Protein AF-A0A965PK70-F1 (afdb_monomer_lite)

Sequence (122 aa):
MPCVVAQDGDQWTIDTEHPAYPRHPKPGYEPQPPQPSSGPGTELSKLLKRFGIEPTPTCQCRAKAAEMDAWGPDECEKPERIDEVVAVMRQEAEARGLPFLDIAGRLLVRRAIRNARRAAAN

Radius of gyration: 19.13 Å; chains: 1; bounding box: 48×46×43 Å

Structure (mmCIF, N/CA/C/O backbone):
data_AF-A0A965PK70-F1
#
_entry.id   AF-A0A965PK70-F1
#
loop_
_atom_site.group_PDB
_atom_site.id
_atom_site.type_symbol
_atom_site.label_atom_id
_atom_site.label_alt_id
_atom_site.label_comp_id
_atom_site.label_asym_id
_atom_site.label_entity_id
_atom_site.label_seq_id
_atom_site.pdbx_PDB_ins_code
_atom_site.Cartn_x
_atom_site.Cartn_y
_atom_site.Cartn_z
_atom_site.occupancy
_atom_site.B_iso_or_equiv
_atom_site.auth_seq_id
_atom_site.auth_comp_id
_atom_site.auth_asym_id
_atom_site.auth_atom_id
_atom_site.pdbx_PDB_model_num
ATOM 1 N N . MET A 1 1 ? -21.279 19.377 23.044 1.00 62.00 1 MET A N 1
ATOM 2 C CA . MET A 1 1 ? -20.307 19.635 21.959 1.00 62.00 1 MET A CA 1
ATOM 3 C C . MET A 1 1 ? -20.637 21.000 21.366 1.00 62.00 1 MET A C 1
ATOM 5 O O . MET A 1 1 ? -21.643 21.098 20.685 1.00 62.00 1 MET A O 1
ATOM 9 N N . PRO A 1 2 ? -19.884 22.060 21.701 1.00 74.56 2 PRO A N 1
ATOM 10 C CA . PRO A 1 2 ? -20.268 23.452 21.415 1.00 74.56 2 PRO A CA 1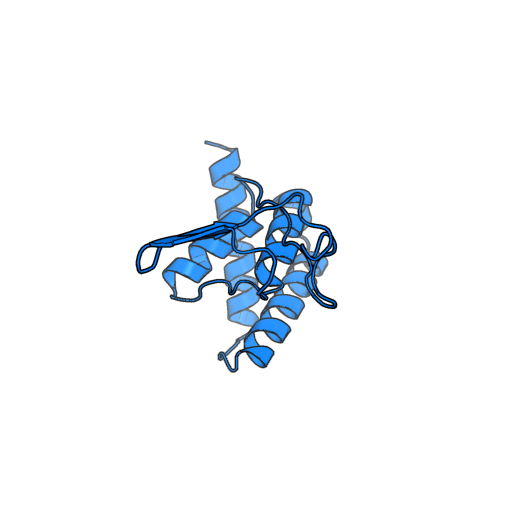
ATOM 11 C C . PRO A 1 2 ? -20.190 23.860 19.931 1.00 74.56 2 PRO A C 1
ATOM 13 O O . PRO A 1 2 ? -20.660 24.928 19.581 1.00 74.56 2 PRO A O 1
ATOM 16 N N . CYS A 1 3 ? -19.619 23.025 19.061 1.00 82.38 3 CYS A N 1
ATOM 17 C CA . CYS A 1 3 ? -19.540 23.252 17.613 1.00 82.38 3 CYS A CA 1
ATOM 18 C C . CYS A 1 3 ? -20.707 22.634 16.813 1.00 82.38 3 CYS A C 1
ATOM 20 O O . CYS A 1 3 ? -20.683 22.665 15.587 1.00 82.38 3 CYS A O 1
ATOM 22 N N . VAL A 1 4 ? -21.709 22.038 17.470 1.00 86.88 4 VAL A N 1
ATOM 23 C CA . VAL A 1 4 ? -22.882 21.448 16.800 1.00 86.88 4 VAL A CA 1
ATOM 24 C C . VAL A 1 4 ? -23.972 22.514 16.701 1.00 86.88 4 VAL A C 1
ATOM 26 O O . VAL A 1 4 ? -24.491 22.944 17.728 1.00 86.88 4 VAL A O 1
ATOM 29 N N . VAL A 1 5 ? -24.309 22.943 15.484 1.00 88.38 5 VAL A N 1
ATOM 30 C CA . VAL A 1 5 ? -25.325 23.984 15.227 1.00 88.38 5 VAL A CA 1
ATOM 31 C C . VAL A 1 5 ? -26.730 23.415 15.045 1.00 88.38 5 VAL A C 1
ATOM 33 O O . VAL A 1 5 ? -27.704 24.101 15.343 1.00 88.38 5 VAL A O 1
ATOM 36 N N . ALA A 1 6 ? -26.852 22.163 14.600 1.00 86.56 6 ALA A N 1
ATOM 37 C CA . ALA A 1 6 ? -28.130 21.463 14.505 1.00 86.56 6 ALA A CA 1
ATOM 38 C C . ALA A 1 6 ? -27.937 19.943 14.559 1.00 86.56 6 ALA A C 1
ATOM 40 O O . ALA A 1 6 ? -26.893 19.423 14.155 1.00 86.56 6 ALA A O 1
ATOM 41 N N . GLN A 1 7 ? -28.962 19.240 15.036 1.00 86.94 7 GLN A N 1
ATOM 42 C CA . GLN A 1 7 ? -29.046 17.785 15.003 1.00 86.94 7 GLN A CA 1
ATOM 43 C C . GLN A 1 7 ? -30.451 17.385 14.538 1.00 86.94 7 GLN A C 1
ATOM 45 O O . GLN A 1 7 ? -31.429 17.680 15.222 1.00 86.94 7 GLN A O 1
ATOM 50 N N . ASP A 1 8 ? -30.534 16.723 13.386 1.00 84.50 8 ASP A N 1
ATOM 51 C CA . ASP A 1 8 ? -31.763 16.154 12.829 1.00 84.50 8 ASP A CA 1
ATOM 52 C C . ASP A 1 8 ? -31.584 14.634 12.727 1.00 84.50 8 ASP A C 1
ATOM 54 O O . ASP A 1 8 ? -30.910 14.120 11.834 1.00 84.50 8 ASP A O 1
ATOM 58 N N . GLY A 1 9 ? -32.080 13.914 13.737 1.00 84.38 9 GLY A N 1
ATOM 59 C CA . GLY A 1 9 ? -31.867 12.471 13.871 1.00 84.38 9 GLY A CA 1
ATOM 60 C C . GLY A 1 9 ? -30.379 12.090 13.889 1.00 84.38 9 GLY A C 1
ATOM 61 O O . GLY A 1 9 ? -29.638 12.462 14.806 1.00 84.38 9 GLY A O 1
ATOM 62 N N . ASP A 1 10 ? -29.959 11.349 12.861 1.00 83.94 10 ASP A N 1
ATOM 63 C CA . ASP A 1 10 ? -28.575 10.902 12.646 1.00 83.94 10 ASP A CA 1
ATOM 64 C C . ASP A 1 10 ? -27.706 11.928 11.897 1.00 83.94 10 ASP A C 1
ATOM 66 O O . ASP A 1 10 ? -26.496 11.735 11.758 1.00 83.94 10 ASP A O 1
ATOM 70 N N . GLN A 1 11 ? -28.283 13.037 11.426 1.00 75.62 11 GLN A N 1
ATOM 71 C CA . GLN A 1 11 ? -27.560 14.074 10.701 1.00 75.62 11 GLN A CA 1
ATOM 72 C C . GLN A 1 11 ? -27.182 15.235 11.627 1.00 75.62 11 GLN A C 1
ATOM 74 O O . GLN A 1 11 ? -28.027 15.882 12.242 1.00 75.62 11 GLN A O 1
ATOM 79 N N . TRP A 1 12 ? -25.879 15.505 11.721 1.00 89.38 12 TRP A N 1
ATOM 80 C CA . TRP A 1 12 ? -25.316 16.542 12.586 1.00 89.38 12 TRP A CA 1
ATOM 81 C C . TRP A 1 12 ? -24.707 17.642 11.721 1.00 89.38 12 TRP A C 1
ATOM 83 O O . TRP A 1 12 ? -23.850 17.374 10.877 1.00 89.38 12 TRP A O 1
ATOM 93 N N . THR A 1 13 ? -25.124 18.886 11.936 1.00 87.19 13 THR A N 1
ATOM 94 C CA . THR A 1 13 ? -24.533 20.057 11.281 1.00 87.19 13 THR A CA 1
ATOM 95 C C . THR A 1 13 ? -23.502 20.677 12.215 1.00 87.19 13 THR A C 1
ATOM 97 O O . THR A 1 13 ? -23.817 21.031 13.354 1.00 87.19 13 THR A O 1
ATOM 100 N N . ILE A 1 14 ? -22.260 20.787 11.740 1.00 87.94 14 ILE A N 1
ATOM 101 C CA . ILE A 1 14 ? -21.110 21.238 12.530 1.00 87.94 14 ILE A CA 1
ATOM 102 C C . ILE A 1 14 ? -20.621 22.584 11.999 1.00 87.94 14 ILE A C 1
ATOM 104 O O . ILE A 1 14 ? -20.333 22.709 10.812 1.00 87.94 14 ILE A O 1
ATOM 108 N N . ASP A 1 15 ? -20.498 23.566 12.888 1.00 86.00 15 ASP A N 1
ATOM 109 C CA . ASP A 1 15 ? -19.848 24.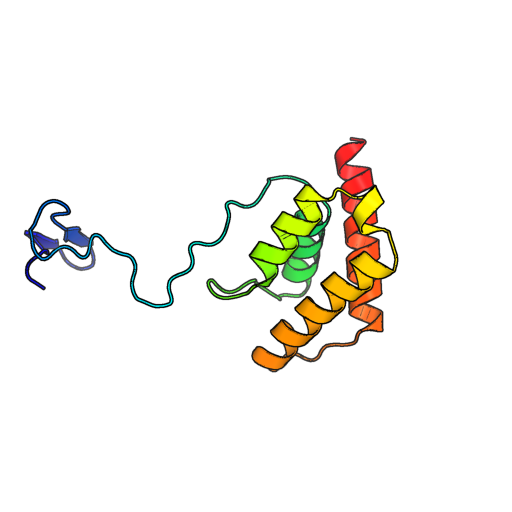840 12.602 1.00 86.00 15 ASP A CA 1
ATOM 110 C C . ASP A 1 15 ? -18.326 24.661 12.692 1.00 86.00 15 ASP A C 1
ATOM 112 O O . ASP A 1 15 ? -17.751 24.466 13.770 1.00 86.00 15 ASP A O 1
ATOM 116 N N . THR A 1 16 ? -17.679 24.693 11.529 1.00 83.50 16 THR A N 1
ATOM 117 C CA . THR A 1 16 ? -16.224 24.577 11.383 1.00 83.50 16 THR A CA 1
ATOM 118 C C . THR A 1 16 ? -15.473 25.864 11.736 1.00 83.50 16 THR A C 1
ATOM 120 O O . THR A 1 16 ? -14.253 25.825 11.908 1.00 83.50 16 THR A O 1
ATOM 123 N N . GLU A 1 17 ? -16.163 27.003 11.845 1.00 84.94 17 GLU A N 1
ATOM 124 C CA . GLU A 1 17 ? -15.570 28.299 12.193 1.00 84.94 17 GLU A CA 1
ATOM 125 C C . GLU A 1 17 ? -15.534 28.544 13.710 1.00 84.94 17 GLU A C 1
ATOM 127 O O . GLU A 1 17 ? -14.689 29.315 14.182 1.00 84.94 17 GLU A O 1
ATOM 132 N N . HIS A 1 18 ? -16.365 27.837 14.485 1.00 81.75 18 HIS A N 1
ATOM 133 C CA . HIS A 1 18 ? -16.467 27.976 15.940 1.00 81.75 18 HIS A CA 1
ATOM 134 C C . HIS A 1 18 ? -15.094 27.849 16.654 1.00 81.75 18 HIS A C 1
ATOM 136 O O . HIS A 1 18 ? -14.338 26.916 16.370 1.00 81.75 18 HIS A O 1
ATOM 142 N N . PRO A 1 19 ? -14.756 28.698 17.653 1.00 84.19 19 PRO A N 1
ATOM 143 C CA . PRO A 1 19 ? -13.447 28.679 18.334 1.00 84.19 19 PRO A CA 1
ATOM 144 C C . PRO A 1 19 ? -13.088 27.344 19.000 1.00 84.19 19 PRO A C 1
ATOM 146 O O . PRO A 1 19 ? -11.918 27.002 19.144 1.00 84.19 19 PRO A O 1
ATOM 149 N N . ALA A 1 20 ? -14.107 26.589 19.412 1.00 79.62 20 ALA A N 1
ATOM 150 C CA . ALA A 1 20 ? -13.958 25.262 20.007 1.00 79.62 20 ALA A CA 1
ATOM 151 C C . ALA A 1 20 ? -13.890 24.116 18.975 1.00 79.62 20 ALA A C 1
ATOM 153 O O . ALA A 1 20 ? -13.807 22.954 19.376 1.00 79.62 20 ALA A O 1
ATOM 154 N N . TYR A 1 21 ? -13.960 24.405 17.669 1.00 81.62 21 TYR A N 1
ATOM 155 C CA . TYR A 1 21 ? -13.770 23.398 16.628 1.00 81.62 21 TYR A CA 1
ATOM 156 C C . TYR A 1 21 ? -12.294 22.956 16.612 1.00 81.62 21 TYR A C 1
ATOM 158 O O . TYR A 1 21 ? -11.405 23.799 16.450 1.00 81.62 21 TYR A O 1
ATOM 166 N N . PRO A 1 22 ? -11.989 21.657 16.792 1.00 78.06 22 PRO A N 1
ATOM 167 C CA . PRO A 1 22 ? -10.616 21.168 16.815 1.00 78.06 22 PRO A CA 1
ATOM 168 C C . PRO A 1 22 ? -10.004 21.248 15.410 1.00 78.06 22 PRO A C 1
ATOM 170 O O . PRO A 1 22 ? -10.151 20.345 14.592 1.00 78.06 22 PRO A O 1
ATOM 173 N N . ARG A 1 23 ? -9.306 22.356 15.133 1.00 77.00 23 ARG A N 1
ATOM 174 C CA . ARG A 1 23 ? -8.602 22.597 13.859 1.00 77.00 23 ARG A CA 1
ATOM 175 C C . ARG A 1 23 ? -7.365 21.720 13.687 1.00 77.00 23 ARG A C 1
ATOM 177 O O . ARG A 1 23 ? -6.911 21.515 12.566 1.00 77.00 23 ARG A O 1
ATOM 184 N N . HIS A 1 24 ? -6.822 21.216 14.791 1.00 76.56 24 HIS A N 1
ATOM 185 C CA . HIS A 1 24 ? -5.700 20.295 14.766 1.00 76.56 24 HIS A CA 1
ATOM 186 C C . HIS A 1 24 ? -6.202 18.852 14.832 1.00 76.56 24 HIS A C 1
ATOM 188 O O . HIS A 1 24 ? -7.076 18.550 15.654 1.00 76.56 24 HIS A O 1
ATOM 194 N N . PRO A 1 25 ? -5.652 17.954 13.995 1.00 70.81 25 PRO A N 1
ATOM 195 C CA . PRO A 1 25 ? -5.912 16.531 14.125 1.00 70.81 25 PRO A CA 1
ATOM 196 C C . PRO A 1 25 ? -5.550 16.061 15.537 1.00 70.81 25 PRO A C 1
ATOM 198 O O . PRO A 1 25 ? -4.660 16.609 16.192 1.00 70.81 25 PRO A O 1
ATOM 201 N N . LYS A 1 26 ? -6.272 15.049 16.024 1.00 73.06 26 LYS A N 1
ATOM 202 C CA . LYS A 1 26 ? -6.013 14.482 17.350 1.00 73.06 26 LYS A CA 1
ATOM 203 C C . LYS A 1 26 ? -4.563 13.972 17.429 1.00 73.06 26 LYS A C 1
ATOM 205 O O . LYS A 1 26 ? -4.056 13.471 16.425 1.00 73.06 26 LYS A O 1
ATOM 210 N N . PRO A 1 27 ? -3.908 14.044 18.602 1.00 67.44 27 PRO A N 1
ATOM 211 C CA . PRO A 1 27 ? -2.601 13.422 18.800 1.00 67.44 27 PRO A CA 1
ATOM 212 C C . PRO A 1 27 ? -2.665 11.940 18.400 1.00 67.44 27 PRO A C 1
ATOM 214 O O . PRO A 1 27 ? -3.537 11.218 18.884 1.00 67.44 27 PRO A O 1
ATOM 217 N N . GLY A 1 28 ? -1.791 11.507 17.487 1.00 65.88 28 GLY A N 1
ATOM 218 C CA . GLY A 1 28 ? -1.789 10.144 16.934 1.00 65.88 28 GLY A CA 1
ATOM 219 C C . GLY A 1 28 ? -2.665 9.926 15.691 1.00 65.88 28 GLY A C 1
ATOM 220 O O . GLY A 1 28 ? -2.785 8.795 15.233 1.00 65.88 28 GLY A O 1
ATOM 221 N N . TYR A 1 29 ? -3.283 10.972 15.129 1.00 65.31 29 TYR A N 1
ATOM 222 C CA . TYR A 1 29 ? -3.923 10.892 13.814 1.00 65.31 29 TYR A CA 1
ATOM 223 C C . TYR A 1 29 ? -2.905 11.205 12.711 1.00 65.31 29 TYR A C 1
ATOM 225 O O . TYR A 1 29 ? -2.585 12.369 12.462 1.00 65.31 29 TYR A O 1
ATOM 233 N N . GLU A 1 30 ? -2.421 10.164 12.036 1.00 59.44 30 GLU A N 1
ATOM 234 C CA . GLU A 1 30 ? -1.632 10.287 10.809 1.00 59.44 30 GLU A CA 1
ATOM 235 C C . GLU A 1 30 ? -2.559 10.123 9.593 1.00 59.44 30 GLU A C 1
ATOM 237 O O . GLU A 1 30 ? -3.137 9.046 9.401 1.00 59.44 30 GLU A O 1
ATOM 242 N N . PRO A 1 31 ? -2.768 11.175 8.775 1.00 62.34 31 PRO A N 1
ATOM 243 C CA . PRO A 1 31 ? -3.558 11.049 7.559 1.00 62.34 31 PRO A CA 1
ATOM 244 C C . PRO A 1 31 ? -2.880 10.054 6.613 1.00 62.34 31 PRO A C 1
ATOM 246 O O . PRO A 1 31 ? -1.709 10.204 6.268 1.00 62.34 31 PRO A O 1
ATOM 249 N N . GLN A 1 32 ? -3.618 9.029 6.185 1.00 59.59 32 GLN A N 1
ATOM 250 C CA . GLN A 1 32 ? -3.082 8.047 5.249 1.00 59.59 32 GLN A CA 1
ATOM 251 C C . GLN A 1 32 ? -2.841 8.702 3.881 1.00 59.59 32 GLN A C 1
ATOM 253 O O . GLN A 1 32 ? -3.706 9.449 3.409 1.00 59.59 32 GLN A O 1
ATOM 258 N N . PRO A 1 33 ? -1.702 8.424 3.223 1.00 61.03 33 PRO A N 1
ATOM 259 C CA . PRO A 1 33 ? -1.408 9.009 1.927 1.00 61.03 33 PRO A CA 1
ATOM 260 C C . PRO A 1 33 ? -2.468 8.596 0.890 1.00 61.03 33 PRO A C 1
ATOM 262 O O . PRO A 1 33 ? -2.939 7.445 0.912 1.00 61.03 33 PRO A O 1
ATOM 265 N N . PRO A 1 34 ? -2.855 9.515 -0.018 1.00 57.75 34 PRO A N 1
ATOM 266 C CA . PRO A 1 34 ? -3.754 9.197 -1.119 1.00 57.75 34 PRO A CA 1
ATOM 267 C C . PRO A 1 34 ? -3.159 8.045 -1.933 1.00 57.75 34 PRO A C 1
ATOM 269 O O . PRO A 1 34 ? -1.982 8.064 -2.289 1.00 57.75 34 PRO A O 1
ATOM 272 N N . GLN A 1 35 ? -3.963 7.011 -2.174 1.00 59.66 35 GLN A N 1
ATOM 273 C CA . GLN A 1 35 ? -3.505 5.810 -2.865 1.00 59.66 35 GLN A CA 1
ATOM 274 C C . GLN A 1 35 ? -3.338 6.120 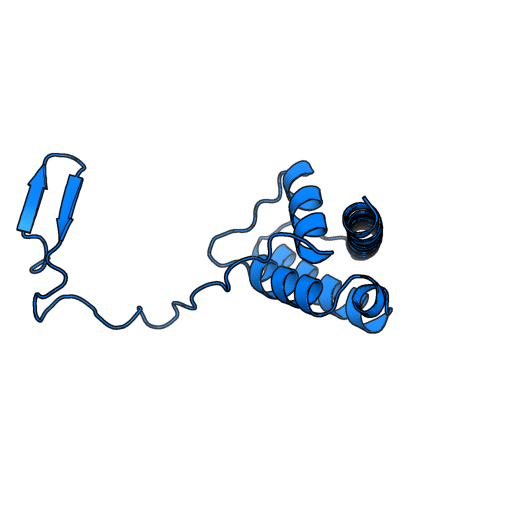-4.361 1.00 59.66 35 GLN A C 1
ATOM 276 O O . GLN A 1 35 ? -4.313 6.556 -4.984 1.00 59.66 35 GLN A O 1
ATOM 281 N N . PRO A 1 36 ? -2.154 5.907 -4.957 1.00 57.75 36 PRO A N 1
ATOM 282 C CA . PRO A 1 36 ? -2.024 5.937 -6.407 1.00 57.75 36 PRO A CA 1
ATOM 283 C C . PRO A 1 36 ? -2.931 4.866 -7.032 1.00 57.75 36 PRO A C 1
ATOM 285 O O . PRO A 1 36 ? -3.175 3.811 -6.456 1.00 57.75 36 PRO A O 1
ATOM 288 N N . SER A 1 37 ? -3.493 5.153 -8.206 1.00 62.66 37 SER A N 1
ATOM 289 C CA . SER A 1 37 ? -4.480 4.288 -8.871 1.00 62.66 37 SER A CA 1
ATOM 290 C C . SER A 1 37 ? -3.862 3.091 -9.608 1.00 62.66 37 SER A C 1
ATOM 292 O O . SER A 1 37 ? -4.593 2.257 -10.150 1.00 62.66 37 SER A O 1
ATOM 294 N N . SER A 1 38 ? -2.530 2.986 -9.637 1.00 72.00 38 SER A N 1
ATOM 295 C CA . SER A 1 38 ? -1.797 1.967 -10.389 1.00 72.00 38 SER A CA 1
ATOM 296 C C . SER A 1 38 ? -0.422 1.680 -9.783 1.00 72.00 38 SER A C 1
ATOM 298 O O . SER A 1 38 ? 0.334 2.613 -9.520 1.00 72.00 38 SER A O 1
ATOM 300 N N . GLY A 1 39 ? -0.076 0.395 -9.660 1.00 84.75 39 GLY A N 1
ATOM 301 C CA . GLY A 1 39 ? 1.257 -0.068 -9.271 1.00 84.75 39 GLY A CA 1
ATOM 302 C C . GLY A 1 39 ? 1.252 -1.413 -8.518 1.00 84.75 39 GLY A C 1
ATOM 303 O O . GLY A 1 39 ? 0.192 -2.033 -8.345 1.00 84.75 39 GLY A O 1
ATOM 304 N N . PRO A 1 40 ? 2.433 -1.927 -8.121 1.00 87.38 40 PRO A N 1
ATOM 305 C CA . PRO A 1 40 ? 2.575 -3.198 -7.405 1.00 87.38 40 PRO A CA 1
ATOM 306 C C . PRO A 1 40 ? 1.888 -3.236 -6.030 1.00 87.38 40 PRO A C 1
ATOM 308 O O . PRO A 1 40 ? 1.332 -4.273 -5.673 1.00 87.38 40 PRO A O 1
ATOM 311 N N . GLY A 1 41 ? 1.867 -2.143 -5.271 1.00 86.06 41 GLY A N 1
ATOM 312 C CA . GLY A 1 41 ? 1.140 -2.029 -4.005 1.00 86.06 41 GLY A CA 1
ATOM 313 C C . GLY A 1 41 ? -0.379 -2.015 -4.188 1.00 86.06 41 GLY A C 1
ATOM 314 O O . GLY A 1 41 ? -1.109 -2.683 -3.443 1.00 86.06 41 GLY A O 1
ATOM 315 N N . THR A 1 42 ? -0.867 -1.350 -5.235 1.00 86.69 42 THR A N 1
ATOM 316 C CA . THR A 1 42 ? -2.283 -1.404 -5.630 1.00 86.69 42 THR A CA 1
ATOM 317 C C . THR A 1 42 ? -2.712 -2.829 -6.003 1.00 86.69 42 THR A C 1
ATOM 319 O O . THR A 1 42 ? -3.748 -3.323 -5.545 1.00 86.69 42 THR A O 1
ATOM 322 N N . GLU A 1 43 ? -1.904 -3.537 -6.796 1.00 89.75 43 GLU A N 1
ATOM 323 C CA . GLU A 1 43 ? -2.172 -4.931 -7.168 1.00 89.75 43 GLU A CA 1
ATOM 324 C C . GLU A 1 43 ? -2.082 -5.889 -5.975 1.00 89.75 43 GLU A C 1
ATOM 326 O O . GLU A 1 43 ? -2.902 -6.804 -5.852 1.00 89.75 43 GLU A O 1
ATOM 331 N N . LEU A 1 44 ? -1.146 -5.657 -5.051 1.00 88.25 44 LEU A N 1
ATOM 332 C CA . LEU A 1 44 ? -1.049 -6.422 -3.810 1.00 88.25 44 LEU A CA 1
ATOM 333 C C . LEU A 1 44 ? -2.322 -6.261 -2.971 1.00 88.25 44 LEU A C 1
ATOM 335 O O . LEU A 1 44 ? -2.878 -7.250 -2.496 1.00 88.25 44 LEU A O 1
ATOM 339 N N . SER A 1 45 ? -2.834 -5.036 -2.854 1.00 86.19 45 SER A N 1
ATOM 340 C CA . SER A 1 45 ? -4.063 -4.747 -2.109 1.00 86.19 45 SER A CA 1
ATOM 341 C C . SER A 1 45 ? -5.287 -5.438 -2.723 1.00 86.19 45 SER A C 1
ATOM 343 O O . SER A 1 45 ? -6.115 -5.993 -1.999 1.00 86.19 45 SER A O 1
ATOM 345 N N . LYS A 1 46 ? -5.383 -5.488 -4.060 1.00 86.25 46 LYS A N 1
ATOM 346 C CA . LYS A 1 46 ? -6.431 -6.253 -4.765 1.00 86.25 46 LYS A CA 1
ATOM 347 C C . LYS A 1 46 ? -6.335 -7.752 -4.476 1.00 86.25 46 LYS A C 1
ATOM 349 O O . LYS A 1 46 ? -7.359 -8.400 -4.256 1.00 86.25 46 LYS A O 1
ATOM 354 N N . LEU A 1 47 ? -5.120 -8.304 -4.466 1.00 87.31 47 LEU A N 1
ATOM 355 C CA . LEU A 1 47 ? -4.894 -9.710 -4.132 1.00 87.31 47 LEU A CA 1
ATOM 356 C C . LEU A 1 47 ? -5.309 -10.005 -2.688 1.00 87.31 47 LEU A C 1
ATOM 358 O O . LEU A 1 47 ? -6.061 -10.950 -2.470 1.00 87.31 47 LEU A O 1
ATOM 362 N N . LEU A 1 48 ? -4.899 -9.180 -1.723 1.00 85.31 48 LEU A N 1
ATOM 363 C CA . LEU A 1 48 ? -5.272 -9.334 -0.311 1.00 85.31 48 LEU A CA 1
ATOM 364 C C . LEU A 1 48 ? -6.789 -9.252 -0.102 1.00 85.31 48 LEU A C 1
ATOM 366 O O . LEU A 1 48 ? -7.357 -10.093 0.597 1.00 85.31 48 LEU A O 1
ATOM 370 N N . LYS A 1 49 ? -7.466 -8.328 -0.797 1.00 85.62 49 LYS A N 1
ATOM 371 C CA . LYS A 1 49 ? -8.930 -8.214 -0.763 1.00 85.62 49 LYS A CA 1
ATOM 372 C C . LYS A 1 49 ? -9.626 -9.489 -1.249 1.00 85.62 49 LYS A C 1
ATOM 374 O O . LYS A 1 49 ? -10.637 -9.888 -0.680 1.00 85.62 49 LYS A O 1
ATOM 379 N N . ARG A 1 50 ? -9.067 -10.178 -2.253 1.00 83.69 50 ARG A N 1
ATOM 380 C CA . ARG A 1 50 ? -9.594 -11.469 -2.736 1.00 83.69 50 ARG A CA 1
ATOM 381 C C . ARG A 1 50 ? -9.518 -12.575 -1.677 1.00 83.69 50 ARG A C 1
ATOM 383 O O . ARG A 1 50 ? -10.325 -13.497 -1.718 1.00 83.69 50 ARG A O 1
ATOM 390 N N . PHE A 1 51 ? -8.581 -12.473 -0.739 1.00 80.81 51 PHE A N 1
ATOM 391 C CA . PHE A 1 51 ? -8.451 -13.379 0.404 1.00 80.81 51 PHE A CA 1
ATOM 392 C C . PHE A 1 51 ? -9.200 -12.888 1.656 1.00 80.81 51 PHE A C 1
ATOM 394 O O . PHE A 1 51 ? -9.021 -13.456 2.727 1.00 80.81 51 PHE A O 1
ATOM 401 N N . GLY A 1 52 ? -10.034 -11.845 1.544 1.00 81.44 52 GLY A N 1
ATOM 402 C CA . GLY A 1 52 ? -10.801 -11.295 2.668 1.00 81.44 52 GLY A CA 1
ATOM 403 C C . GLY A 1 52 ? -9.974 -10.458 3.648 1.00 81.44 52 GLY A C 1
ATOM 404 O O . GLY A 1 52 ? -10.456 -10.123 4.727 1.00 81.44 52 GLY A O 1
ATOM 405 N N . ILE A 1 53 ? -8.735 -10.107 3.294 1.00 81.12 53 ILE A N 1
ATOM 406 C CA . ILE A 1 53 ? -7.869 -9.269 4.123 1.00 81.12 53 ILE A CA 1
ATOM 407 C C . ILE A 1 53 ? -8.045 -7.824 3.671 1.00 81.12 53 ILE A C 1
ATOM 409 O O . ILE A 1 53 ? -7.477 -7.393 2.666 1.00 81.12 53 ILE A O 1
ATOM 413 N N . GLU A 1 54 ? -8.837 -7.067 4.424 1.00 76.62 54 GLU A N 1
ATOM 414 C CA . GLU A 1 54 ? -9.034 -5.644 4.162 1.00 76.62 54 GLU A CA 1
ATOM 415 C C . GLU A 1 54 ? -8.082 -4.774 5.004 1.00 76.62 54 GLU A C 1
ATOM 417 O O . GLU A 1 54 ? -7.846 -5.059 6.191 1.00 76.62 54 GLU A O 1
ATOM 422 N N . PRO A 1 55 ? -7.502 -3.711 4.414 1.00 71.69 55 PRO A N 1
ATOM 423 C CA . PRO A 1 55 ? -6.698 -2.745 5.148 1.00 71.69 55 PRO A CA 1
ATOM 424 C C . PRO A 1 55 ? -7.589 -1.908 6.073 1.00 71.69 55 PRO A C 1
ATOM 426 O O . PRO A 1 55 ? -8.539 -1.258 5.630 1.00 71.69 55 PRO A O 1
ATOM 429 N N . THR A 1 56 ? -7.267 -1.897 7.365 1.00 69.38 56 THR A N 1
ATOM 430 C CA . THR A 1 56 ? -7.927 -1.029 8.347 1.00 69.38 56 THR A CA 1
ATOM 431 C C . THR A 1 56 ? -7.491 0.434 8.161 1.00 69.38 56 THR A C 1
ATOM 433 O O . THR A 1 56 ? -6.439 0.697 7.567 1.00 69.38 56 THR A O 1
ATOM 436 N N . PRO A 1 57 ? -8.258 1.413 8.682 1.00 64.81 57 PRO A N 1
ATOM 437 C CA . PRO A 1 57 ? -7.880 2.833 8.680 1.00 64.81 57 PRO A CA 1
ATOM 438 C C . PRO A 1 57 ? -6.543 3.135 9.362 1.00 64.81 57 PRO A C 1
ATOM 440 O O . PRO A 1 57 ? -5.968 4.187 9.128 1.00 64.81 57 PRO A O 1
ATOM 443 N N . THR A 1 58 ? -6.046 2.215 10.186 1.00 67.94 58 THR A N 1
ATOM 444 C CA . THR A 1 58 ? -4.776 2.327 10.904 1.00 67.94 58 THR A CA 1
ATOM 445 C C . THR A 1 58 ? -3.682 1.417 10.341 1.00 67.94 58 THR A C 1
ATOM 447 O O . THR A 1 58 ? -2.575 1.442 10.861 1.00 67.94 58 THR A O 1
ATOM 450 N N . CYS A 1 59 ? -3.947 0.614 9.294 1.00 73.38 59 CYS A N 1
ATOM 451 C CA . CYS A 1 59 ? -2.929 -0.302 8.768 1.00 73.38 59 CYS A CA 1
ATOM 452 C C . CYS A 1 59 ? -1.839 0.459 8.004 1.00 73.38 59 CYS A C 1
ATOM 454 O O . CYS A 1 59 ? -2.141 1.171 7.036 1.00 73.38 59 CYS A O 1
ATOM 456 N N . GLN A 1 60 ? -0.571 0.182 8.321 1.00 77.69 60 GLN A N 1
ATOM 457 C CA . GLN A 1 60 ? 0.573 0.650 7.525 1.00 77.69 60 GLN A CA 1
ATOM 458 C C . GLN A 1 60 ? 0.631 0.004 6.132 1.00 77.69 60 GLN A C 1
ATOM 460 O O . GLN A 1 60 ? 1.345 0.488 5.254 1.00 77.69 60 GLN A O 1
ATOM 465 N N . CYS A 1 61 ? -0.191 -1.025 5.885 1.00 79.44 61 CYS A N 1
ATOM 466 C CA . CYS A 1 61 ? -0.438 -1.633 4.576 1.00 79.44 61 CYS A CA 1
ATOM 467 C C . CYS A 1 61 ? -0.574 -0.580 3.463 1.00 79.44 61 CYS A C 1
ATOM 469 O O . CYS A 1 61 ? -0.020 -0.741 2.381 1.00 79.44 61 CYS A O 1
ATOM 471 N N . ARG A 1 62 ? -1.331 0.496 3.731 1.00 80.62 62 ARG A N 1
ATOM 472 C CA . ARG A 1 62 ? -1.642 1.557 2.761 1.00 80.62 62 ARG A CA 1
ATOM 473 C C . ARG A 1 62 ? -0.454 2.468 2.477 1.00 80.62 62 ARG A C 1
ATOM 475 O O . ARG A 1 62 ? -0.269 2.870 1.333 1.00 80.62 62 ARG A O 1
ATOM 482 N N . ALA A 1 63 ? 0.336 2.782 3.501 1.00 83.50 63 ALA A N 1
ATOM 483 C CA . ALA A 1 63 ? 1.566 3.548 3.341 1.00 83.50 63 ALA A CA 1
ATOM 484 C C . ALA A 1 63 ? 2.599 2.737 2.548 1.00 83.50 63 ALA A C 1
ATOM 486 O O . ALA A 1 63 ? 3.127 3.228 1.554 1.00 83.50 63 ALA A O 1
ATOM 487 N N . LYS A 1 64 ? 2.799 1.460 2.908 1.00 88.12 64 LYS A N 1
ATOM 488 C CA . LYS A 1 64 ? 3.728 0.585 2.184 1.00 88.12 64 LYS A CA 1
ATOM 489 C C . LYS A 1 64 ? 3.268 0.312 0.750 1.00 88.12 64 LYS A C 1
ATOM 491 O O . LYS A 1 64 ? 4.101 0.288 -0.145 1.00 88.12 64 LYS A O 1
ATOM 496 N N . ALA A 1 65 ? 1.965 0.164 0.496 1.00 87.19 65 ALA A N 1
ATOM 497 C CA . ALA A 1 65 ? 1.440 0.029 -0.864 1.00 87.19 65 ALA A CA 1
ATOM 498 C C . ALA A 1 65 ? 1.735 1.270 -1.725 1.00 87.19 65 ALA A C 1
ATOM 500 O O . ALA A 1 65 ? 2.207 1.123 -2.849 1.00 87.19 65 ALA A O 1
ATOM 501 N N . ALA A 1 66 ? 1.534 2.477 -1.188 1.00 85.94 66 ALA A N 1
ATOM 502 C CA . ALA A 1 66 ? 1.875 3.714 -1.890 1.00 85.94 66 ALA A CA 1
ATOM 503 C C . ALA A 1 66 ? 3.386 3.827 -2.160 1.00 85.94 66 ALA A C 1
ATOM 505 O O . ALA A 1 66 ? 3.793 4.270 -3.229 1.00 85.94 66 ALA A O 1
ATOM 506 N N . GLU A 1 67 ? 4.217 3.380 -1.220 1.00 88.12 67 GLU A N 1
ATOM 507 C CA . GLU A 1 67 ? 5.669 3.334 -1.388 1.00 88.12 67 GLU A CA 1
ATOM 508 C C . GLU A 1 67 ? 6.096 2.329 -2.473 1.00 88.12 67 GLU A C 1
ATOM 510 O O . GLU A 1 67 ? 6.904 2.661 -3.337 1.00 88.12 67 GLU A O 1
ATOM 515 N N . MET A 1 68 ? 5.490 1.136 -2.501 1.00 88.31 68 MET A N 1
ATOM 516 C CA . MET A 1 68 ? 5.690 0.159 -3.578 1.00 88.31 68 MET A CA 1
ATOM 517 C C . MET A 1 68 ? 5.287 0.734 -4.941 1.00 88.31 68 MET A C 1
ATOM 519 O O . MET A 1 68 ? 5.978 0.515 -5.937 1.00 88.31 68 MET A O 1
ATOM 523 N N . ASP A 1 69 ? 4.174 1.467 -4.988 1.00 88.56 69 ASP A N 1
ATOM 524 C CA . ASP A 1 69 ? 3.691 2.124 -6.202 1.00 88.56 69 ASP A CA 1
ATOM 525 C C . ASP A 1 69 ? 4.638 3.246 -6.656 1.00 88.56 69 ASP A C 1
ATOM 527 O O . ASP A 1 69 ? 4.874 3.390 -7.854 1.00 88.56 69 ASP A O 1
ATOM 531 N N . ALA A 1 70 ? 5.255 3.968 -5.715 1.00 87.38 70 ALA A N 1
ATOM 532 C CA . ALA A 1 70 ? 6.266 4.985 -5.999 1.00 87.38 70 ALA A CA 1
ATOM 533 C C . ALA A 1 70 ? 7.592 4.395 -6.511 1.00 87.38 70 ALA A C 1
ATOM 535 O O . ALA A 1 70 ? 8.226 4.989 -7.381 1.00 87.38 70 ALA A O 1
ATOM 536 N N . TRP A 1 71 ? 8.018 3.233 -6.003 1.00 88.06 71 TRP A N 1
ATOM 537 C CA . TRP A 1 71 ? 9.202 2.528 -6.513 1.00 88.06 71 TRP A CA 1
ATOM 538 C C . TRP A 1 71 ? 8.995 1.992 -7.931 1.00 88.06 71 TRP A C 1
ATOM 540 O O . TRP A 1 71 ? 9.926 1.958 -8.736 1.00 88.06 71 TRP A O 1
ATOM 550 N N . GLY A 1 72 ? 7.774 1.551 -8.232 1.00 86.75 72 GLY A N 1
ATOM 551 C CA . GLY A 1 72 ? 7.450 0.880 -9.481 1.00 86.75 72 GLY A CA 1
ATOM 552 C C . GLY A 1 72 ? 7.842 -0.606 -9.492 1.00 86.75 72 GLY A C 1
ATOM 553 O O . GLY A 1 72 ? 8.514 -1.115 -8.589 1.00 86.75 72 GLY A O 1
ATOM 554 N N . PRO A 1 73 ? 7.389 -1.356 -10.510 1.00 87.44 73 PRO A N 1
ATOM 555 C CA . PRO A 1 73 ? 7.492 -2.812 -10.528 1.00 87.44 73 PRO A CA 1
ATOM 556 C C . PRO A 1 73 ? 8.927 -3.344 -10.632 1.00 87.44 73 PRO A C 1
ATOM 558 O O . PRO A 1 73 ? 9.202 -4.420 -10.107 1.00 87.44 73 PRO A O 1
ATOM 561 N N . ASP A 1 74 ? 9.830 -2.625 -11.298 1.00 88.31 74 ASP A N 1
ATOM 562 C CA . ASP A 1 74 ? 11.204 -3.091 -11.519 1.00 88.31 74 ASP A CA 1
ATOM 563 C C . ASP A 1 74 ? 12.063 -2.968 -10.264 1.00 88.31 74 ASP A C 1
ATOM 565 O O . ASP A 1 74 ? 12.763 -3.906 -9.889 1.00 88.31 74 ASP A O 1
ATOM 569 N N . GLU A 1 75 ? 11.939 -1.848 -9.556 1.00 87.81 75 GLU A N 1
ATOM 570 C CA . GLU A 1 75 ? 12.615 -1.645 -8.279 1.00 87.81 75 GLU A CA 1
ATOM 571 C C . GLU A 1 75 ? 12.033 -2.565 -7.197 1.00 87.81 75 GLU A C 1
ATOM 573 O O . GLU A 1 75 ? 12.774 -3.153 -6.409 1.00 87.81 75 GLU A O 1
ATOM 578 N N . CYS A 1 76 ? 10.711 -2.766 -7.201 1.00 89.50 76 CYS A N 1
ATOM 579 C CA . CYS A 1 76 ? 10.033 -3.649 -6.256 1.00 89.50 76 CYS A CA 1
ATOM 580 C C . CYS A 1 76 ? 10.400 -5.138 -6.449 1.00 89.50 76 CYS A C 1
ATOM 582 O O . CYS A 1 76 ? 10.256 -5.924 -5.516 1.00 89.50 76 CYS A O 1
ATOM 584 N N . GLU A 1 77 ? 10.911 -5.547 -7.620 1.00 90.56 77 GLU A N 1
ATOM 585 C CA . GLU A 1 77 ? 11.385 -6.922 -7.860 1.00 90.56 77 GLU A CA 1
ATOM 586 C C . GLU A 1 77 ? 12.705 -7.247 -7.143 1.00 90.56 77 GLU A C 1
ATOM 588 O O . GLU A 1 77 ? 13.026 -8.426 -6.950 1.00 90.56 77 GLU A O 1
ATOM 593 N N . LYS A 1 78 ? 13.456 -6.233 -6.696 1.00 92.75 78 LYS A N 1
ATOM 594 C CA . LYS A 1 78 ? 14.706 -6.453 -5.965 1.00 92.75 78 LYS A CA 1
ATOM 595 C C . LYS A 1 78 ? 14.453 -7.248 -4.677 1.00 92.75 78 LYS A C 1
ATOM 597 O O . LYS A 1 78 ? 13.507 -6.949 -3.945 1.00 92.75 78 LYS A O 1
ATOM 602 N N . PRO A 1 79 ? 15.312 -8.231 -4.348 1.00 89.00 79 PRO A N 1
ATOM 603 C CA . PRO A 1 79 ? 15.118 -9.091 -3.180 1.00 89.00 79 PRO A CA 1
ATOM 604 C C . PRO A 1 79 ? 15.033 -8.293 -1.872 1.00 89.00 79 PRO A C 1
ATOM 606 O O . PRO A 1 79 ? 14.171 -8.578 -1.048 1.00 89.00 79 PRO A O 1
ATOM 609 N N . GLU A 1 80 ? 15.848 -7.245 -1.734 1.00 91.94 80 GLU A N 1
ATOM 610 C CA . GLU A 1 80 ? 15.863 -6.356 -0.566 1.00 91.94 80 GLU A CA 1
ATOM 611 C C . GLU A 1 80 ? 14.516 -5.643 -0.366 1.00 91.94 80 GLU A C 1
ATOM 613 O O . GLU A 1 80 ? 14.006 -5.583 0.750 1.00 91.94 80 GLU A O 1
ATOM 618 N N . ARG A 1 81 ? 13.888 -5.176 -1.456 1.00 92.56 81 ARG A N 1
ATOM 619 C CA . ARG A 1 81 ? 12.575 -4.510 -1.421 1.00 92.56 81 ARG A CA 1
ATOM 620 C C . ARG A 1 81 ? 11.447 -5.475 -1.093 1.00 92.56 81 ARG A C 1
ATOM 622 O O . ARG A 1 81 ? 10.549 -5.135 -0.327 1.00 92.56 81 ARG A O 1
ATOM 629 N N . ILE A 1 82 ? 11.496 -6.688 -1.640 1.00 90.75 82 ILE A N 1
ATOM 630 C CA . ILE A 1 82 ? 10.516 -7.731 -1.318 1.00 90.75 82 ILE A CA 1
ATOM 631 C C . ILE A 1 82 ? 10.590 -8.077 0.170 1.00 90.75 82 ILE A C 1
ATOM 633 O O . ILE A 1 82 ? 9.551 -8.183 0.818 1.00 90.75 82 ILE A O 1
ATOM 637 N N . ASP A 1 83 ? 11.794 -8.244 0.713 1.00 91.31 83 ASP A N 1
ATOM 638 C CA . ASP A 1 83 ? 11.978 -8.566 2.126 1.00 91.31 83 ASP A CA 1
ATOM 639 C C . ASP A 1 83 ? 11.521 -7.427 3.041 1.00 91.31 83 ASP A C 1
ATOM 641 O O . ASP A 1 83 ? 10.868 -7.689 4.051 1.00 91.31 83 AS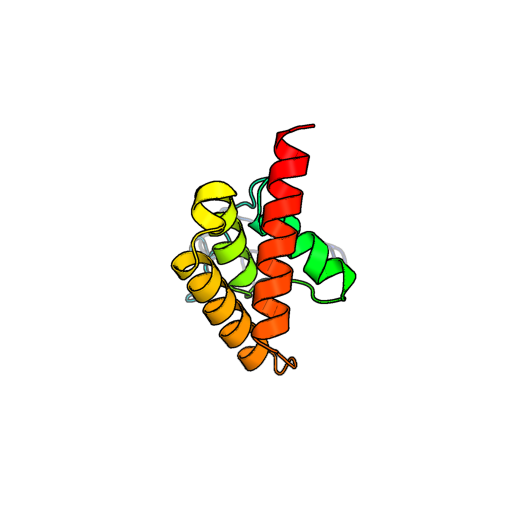P A O 1
ATOM 645 N N . GLU A 1 84 ? 11.760 -6.175 2.650 1.00 91.56 84 GLU A N 1
ATOM 646 C CA . GLU A 1 84 ? 11.249 -4.993 3.347 1.00 91.56 84 GLU A CA 1
ATOM 647 C C . GLU A 1 84 ? 9.709 -4.982 3.409 1.00 91.56 84 GLU A C 1
ATOM 649 O O . GLU A 1 84 ? 9.115 -4.816 4.477 1.00 91.56 84 GLU A O 1
ATOM 654 N N . VAL A 1 85 ? 9.041 -5.226 2.276 1.00 90.75 85 VAL A N 1
ATOM 655 C CA . VAL A 1 85 ? 7.571 -5.291 2.200 1.00 90.75 85 VAL A CA 1
ATOM 656 C C . VAL A 1 85 ? 7.029 -6.449 3.035 1.00 90.75 85 VAL A C 1
ATOM 658 O O . VAL A 1 85 ? 6.059 -6.283 3.773 1.00 90.75 85 VAL A O 1
ATOM 661 N N . VAL A 1 86 ? 7.653 -7.624 2.944 1.00 91.50 86 VAL A N 1
ATOM 662 C CA . VAL A 1 86 ? 7.237 -8.819 3.689 1.00 91.50 86 VAL A CA 1
ATOM 663 C C . VAL A 1 86 ? 7.427 -8.628 5.192 1.00 91.50 86 VAL A C 1
ATOM 665 O O . VAL A 1 86 ? 6.564 -9.051 5.958 1.00 91.50 86 VAL A O 1
ATOM 668 N N . ALA A 1 87 ? 8.489 -7.943 5.623 1.00 91.00 87 ALA A N 1
ATOM 669 C CA . ALA A 1 87 ? 8.692 -7.599 7.025 1.00 91.00 87 ALA A CA 1
ATOM 670 C C . ALA A 1 87 ? 7.556 -6.714 7.562 1.00 91.00 87 ALA A C 1
ATOM 672 O O . ALA A 1 87 ? 7.010 -7.013 8.624 1.00 91.00 87 ALA A O 1
ATOM 673 N N . VAL A 1 88 ? 7.139 -5.692 6.805 1.00 89.19 88 VAL A N 1
ATOM 674 C CA . VAL A 1 88 ? 5.989 -4.849 7.178 1.00 89.19 88 VAL A CA 1
ATOM 675 C C . VAL A 1 88 ? 4.686 -5.649 7.176 1.00 89.19 88 VAL A C 1
ATOM 677 O O . VAL A 1 88 ? 3.910 -5.560 8.124 1.00 89.19 88 VAL A O 1
ATOM 680 N N . MET A 1 89 ? 4.451 -6.490 6.162 1.00 87.12 89 MET A N 1
ATOM 681 C CA . MET A 1 89 ? 3.272 -7.366 6.135 1.00 87.12 89 MET A CA 1
ATOM 682 C C . MET A 1 89 ? 3.225 -8.305 7.345 1.00 87.12 89 MET A C 1
ATOM 684 O O . MET A 1 89 ? 2.144 -8.524 7.889 1.00 87.12 89 MET A O 1
ATOM 688 N N . ARG A 1 90 ? 4.376 -8.836 7.781 1.00 89.06 90 ARG A N 1
ATOM 689 C CA . ARG A 1 90 ? 4.475 -9.682 8.975 1.00 89.06 90 ARG A CA 1
ATOM 690 C C . ARG A 1 90 ? 4.101 -8.902 10.232 1.00 89.06 90 ARG A C 1
ATOM 692 O O . ARG A 1 90 ? 3.268 -9.383 10.988 1.00 89.06 90 ARG A O 1
ATOM 699 N N . GLN A 1 91 ? 4.675 -7.714 10.432 1.00 88.75 91 GLN A N 1
ATOM 700 C CA . GLN A 1 91 ? 4.391 -6.875 11.603 1.00 88.75 91 GLN A CA 1
ATOM 701 C C . GLN A 1 91 ? 2.903 -6.522 11.702 1.00 88.75 91 GLN A C 1
ATOM 703 O O . GLN A 1 91 ? 2.300 -6.658 12.763 1.00 88.75 91 GLN A O 1
ATOM 708 N N . GLU A 1 92 ? 2.286 -6.136 10.585 1.00 87.19 92 GLU A N 1
ATOM 709 C CA . GLU A 1 92 ? 0.857 -5.813 10.544 1.00 87.19 92 GLU A CA 1
ATOM 710 C C . GLU A 1 92 ? -0.027 -7.051 10.744 1.00 87.19 92 GLU A C 1
ATOM 712 O O . GLU A 1 92 ? -1.073 -6.974 11.389 1.00 87.19 92 GLU A O 1
ATOM 717 N N . ALA A 1 93 ? 0.370 -8.208 10.206 1.00 86.94 93 ALA A N 1
ATOM 718 C CA . ALA A 1 93 ? -0.358 -9.452 10.422 1.00 86.94 93 ALA A CA 1
ATOM 719 C C . ALA A 1 93 ? -0.271 -9.907 11.885 1.00 86.94 93 ALA A C 1
ATOM 721 O O . ALA A 1 93 ? -1.292 -10.277 12.458 1.00 86.94 93 ALA A O 1
ATOM 722 N N . GLU A 1 94 ? 0.905 -9.809 12.506 1.00 86.94 94 GLU A N 1
ATOM 723 C CA . GLU A 1 94 ? 1.131 -10.131 13.917 1.00 86.94 94 GLU A CA 1
ATOM 724 C C . GLU A 1 94 ? 0.342 -9.194 14.838 1.00 86.94 94 GLU A C 1
ATOM 726 O O . GLU A 1 94 ? -0.395 -9.665 15.704 1.00 86.94 94 GLU A O 1
ATOM 731 N N . ALA A 1 95 ? 0.376 -7.882 14.577 1.00 85.06 95 ALA A N 1
ATOM 732 C CA . ALA A 1 95 ? -0.425 -6.895 15.302 1.00 85.06 95 ALA A CA 1
ATOM 733 C C . ALA A 1 95 ? -1.939 -7.162 15.203 1.00 85.06 95 ALA A C 1
ATOM 735 O O . ALA A 1 95 ? -2.699 -6.813 16.106 1.00 85.06 95 ALA A O 1
ATOM 736 N N . ARG A 1 96 ? -2.389 -7.797 14.112 1.00 80.69 96 ARG A N 1
ATOM 737 C CA . ARG A 1 96 ? -3.791 -8.176 13.873 1.00 80.69 96 ARG A CA 1
ATOM 738 C C . ARG A 1 96 ? -4.117 -9.621 14.270 1.00 80.69 96 ARG A C 1
ATOM 740 O O . ARG A 1 96 ? -5.262 -10.033 14.093 1.00 80.69 96 ARG A O 1
ATOM 747 N N . GLY A 1 97 ? -3.148 -10.393 14.769 1.00 82.75 97 GLY A N 1
ATOM 748 C CA . GLY A 1 97 ? -3.320 -11.813 15.093 1.00 82.75 97 GLY A CA 1
ATOM 749 C C . GLY A 1 97 ? -3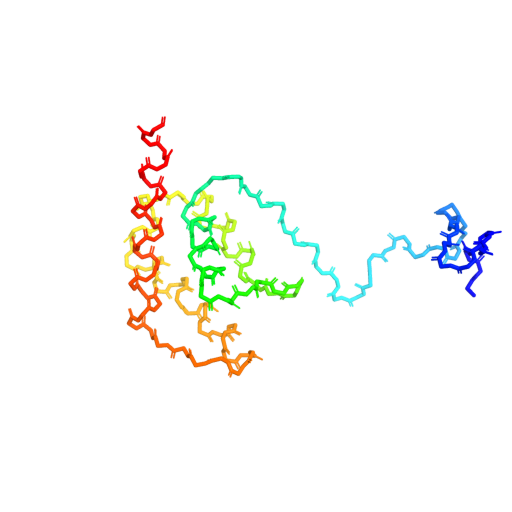.651 -12.698 13.883 1.00 82.75 97 GLY A C 1
ATOM 750 O O . GLY A 1 97 ? -4.290 -13.738 14.034 1.00 82.75 97 GLY A O 1
ATOM 751 N N . LEU A 1 98 ? -3.265 -12.281 12.674 1.00 82.69 98 LEU A N 1
ATOM 752 C CA . LEU A 1 98 ? -3.492 -13.026 11.439 1.00 82.69 98 LEU A CA 1
ATOM 753 C C . LEU A 1 98 ? -2.334 -14.001 11.178 1.00 82.69 98 LEU A C 1
ATOM 755 O O . LEU A 1 98 ? -1.169 -13.617 11.304 1.00 82.69 98 LEU A O 1
ATOM 759 N N . PRO A 1 99 ? -2.617 -15.246 10.756 1.00 82.56 99 PRO A N 1
ATOM 760 C CA . PRO A 1 99 ? -1.570 -16.196 10.408 1.00 82.56 99 PRO A CA 1
ATOM 761 C C . PRO A 1 99 ? -0.806 -15.705 9.172 1.00 82.56 99 PRO A C 1
ATOM 763 O O . PRO A 1 99 ? -1.368 -15.599 8.081 1.00 82.56 99 PRO A O 1
ATOM 766 N N . PHE A 1 100 ? 0.487 -15.426 9.339 1.00 85.25 100 PHE A N 1
ATOM 767 C CA . PHE A 1 100 ? 1.366 -14.971 8.265 1.00 85.25 100 PHE A CA 1
ATOM 768 C C . PHE A 1 100 ? 2.483 -15.977 8.003 1.00 85.25 100 PHE A C 1
ATOM 770 O O . PHE A 1 100 ? 3.170 -16.419 8.920 1.00 85.25 100 PHE A O 1
ATOM 777 N N . LEU A 1 101 ? 2.677 -16.321 6.729 1.00 87.12 101 LEU A N 1
ATOM 778 C CA . LEU A 1 101 ? 3.773 -17.167 6.264 1.00 87.12 101 LEU A CA 1
ATOM 779 C C . LEU A 1 101 ? 4.616 -16.373 5.268 1.00 87.12 101 LEU A C 1
ATOM 781 O O . LEU A 1 101 ? 4.127 -15.995 4.203 1.00 87.12 101 LEU A O 1
ATOM 785 N N . ASP A 1 102 ? 5.899 -16.182 5.564 1.00 86.19 102 ASP A N 1
ATOM 786 C CA . ASP A 1 102 ? 6.807 -15.369 4.740 1.00 86.19 102 ASP A CA 1
ATOM 787 C C . ASP A 1 102 ? 6.932 -15.843 3.302 1.00 86.19 102 ASP A C 1
ATOM 789 O O . ASP A 1 102 ? 7.026 -15.046 2.371 1.00 86.19 102 ASP A O 1
ATOM 793 N N . ILE A 1 103 ? 6.902 -17.159 3.107 1.00 88.75 10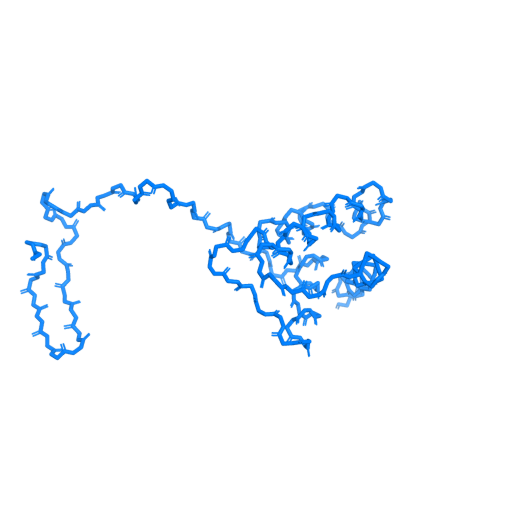3 ILE A N 1
ATOM 794 C CA . ILE A 1 103 ? 6.970 -17.770 1.781 1.00 88.75 103 ILE A CA 1
ATOM 795 C C . ILE A 1 103 ? 5.744 -17.360 0.954 1.00 88.75 103 ILE A C 1
ATOM 797 O O . ILE A 1 103 ? 5.883 -16.981 -0.211 1.00 88.75 103 ILE A O 1
ATOM 801 N N . ALA A 1 104 ? 4.554 -17.383 1.563 1.00 87.06 104 ALA A N 1
ATOM 802 C CA . ALA A 1 104 ? 3.323 -16.946 0.915 1.00 87.06 104 ALA A CA 1
ATOM 803 C C . ALA A 1 104 ? 3.327 -15.426 0.684 1.00 87.06 104 ALA A C 1
ATOM 805 O O . ALA A 1 104 ? 2.943 -14.980 -0.397 1.00 87.06 104 ALA A O 1
ATOM 806 N N . GLY A 1 105 ? 3.835 -14.642 1.642 1.00 88.12 105 GLY A N 1
ATOM 807 C CA . GLY A 1 105 ? 4.017 -13.194 1.510 1.00 88.12 105 GLY A CA 1
ATOM 808 C C . GLY A 1 105 ? 4.912 -12.824 0.325 1.00 88.12 105 GLY A C 1
ATOM 809 O O . GLY A 1 105 ? 4.491 -12.087 -0.566 1.00 88.12 105 GLY A O 1
ATOM 810 N N . ARG A 1 106 ? 6.107 -13.418 0.232 1.00 91.12 106 ARG A N 1
ATOM 811 C CA . ARG A 1 106 ? 7.033 -13.221 -0.899 1.00 91.12 106 ARG A CA 1
ATOM 812 C C . ARG A 1 106 ? 6.398 -13.610 -2.234 1.00 91.12 106 ARG A C 1
ATOM 814 O O . ARG A 1 106 ? 6.576 -12.911 -3.234 1.00 91.12 106 ARG A O 1
ATOM 821 N N . LEU A 1 107 ? 5.654 -14.718 -2.270 1.00 91.00 107 LEU A N 1
ATOM 822 C CA . LEU A 1 107 ? 4.962 -15.164 -3.479 1.00 91.00 107 LEU A CA 1
ATOM 823 C C . LEU A 1 107 ? 3.867 -14.174 -3.907 1.00 91.00 107 LEU A C 1
ATOM 825 O O . LEU A 1 107 ? 3.755 -13.871 -5.097 1.00 91.00 107 LEU A O 1
ATOM 829 N N . LEU A 1 108 ? 3.096 -13.646 -2.952 1.00 90.00 108 LEU A N 1
ATOM 830 C CA . LEU A 1 108 ? 2.072 -12.628 -3.195 1.00 90.00 108 LEU A CA 1
ATOM 831 C C . LEU A 1 108 ? 2.678 -11.330 -3.728 1.00 90.00 108 LEU A C 1
ATOM 833 O O . LEU A 1 108 ? 2.191 -10.819 -4.735 1.00 90.00 108 LEU A O 1
ATOM 837 N N . VAL A 1 109 ? 3.770 -10.843 -3.131 1.00 90.75 109 VAL A N 1
ATOM 838 C CA . VAL A 1 109 ? 4.476 -9.637 -3.598 1.00 90.75 109 VAL A CA 1
ATOM 839 C C . VAL A 1 109 ? 4.975 -9.825 -5.032 1.00 90.75 109 VAL A C 1
ATOM 841 O O . VAL A 1 109 ? 4.671 -9.018 -5.908 1.00 90.75 109 VAL A O 1
ATOM 844 N N . ARG A 1 110 ? 5.632 -10.951 -5.338 1.00 91.19 110 ARG A N 1
ATOM 845 C CA . ARG A 1 110 ? 6.062 -11.274 -6.714 1.00 91.19 110 ARG A CA 1
ATOM 846 C C . ARG A 1 110 ? 4.892 -11.348 -7.696 1.00 91.19 110 ARG A C 1
ATOM 848 O O . ARG A 1 110 ? 5.009 -10.922 -8.848 1.00 91.19 110 ARG A O 1
ATOM 855 N N . ARG A 1 111 ? 3.752 -11.896 -7.265 1.00 91.19 111 ARG A N 1
ATOM 856 C CA . ARG A 1 111 ? 2.538 -11.958 -8.087 1.00 91.19 111 ARG A CA 1
ATOM 857 C C . ARG A 1 111 ? 1.972 -10.564 -8.353 1.00 91.19 111 ARG A C 1
ATOM 859 O O . ARG A 1 111 ? 1.567 -10.312 -9.490 1.00 91.19 111 ARG A O 1
ATOM 866 N N . ALA A 1 112 ? 1.973 -9.695 -7.346 1.00 90.38 112 ALA A N 1
ATOM 867 C CA . ALA A 1 112 ? 1.529 -8.311 -7.438 1.00 90.38 112 ALA A CA 1
ATOM 868 C C . ALA A 1 112 ? 2.401 -7.502 -8.407 1.00 90.38 112 ALA A C 1
ATOM 870 O O . ALA A 1 112 ? 1.871 -6.877 -9.320 1.00 90.38 112 ALA A O 1
ATOM 871 N N . ILE A 1 113 ? 3.727 -7.627 -8.309 1.00 90.81 113 ILE A N 1
ATOM 872 C CA . ILE A 1 113 ? 4.684 -7.005 -9.240 1.00 90.81 113 ILE A CA 1
ATOM 873 C C . ILE A 1 113 ? 4.409 -7.442 -10.680 1.00 90.81 113 ILE A C 1
ATOM 875 O O . ILE A 1 113 ? 4.307 -6.618 -11.587 1.00 90.81 113 ILE A O 1
ATOM 879 N N . ARG A 1 114 ? 4.209 -8.747 -10.904 1.00 90.19 114 ARG A N 1
ATOM 880 C CA . ARG A 1 114 ? 3.888 -9.272 -12.239 1.00 90.19 114 ARG A CA 1
ATOM 881 C C . ARG A 1 114 ? 2.561 -8.737 -12.777 1.00 90.19 114 ARG A C 1
ATOM 883 O O . ARG A 1 114 ? 2.452 -8.508 -13.979 1.00 90.19 114 ARG A O 1
ATOM 890 N N . ASN A 1 115 ? 1.553 -8.576 -11.923 1.00 88.88 115 ASN A N 1
ATOM 891 C CA . ASN A 1 115 ? 0.293 -7.956 -12.322 1.00 88.88 115 ASN A CA 1
ATOM 892 C C . ASN A 1 115 ? 0.480 -6.480 -12.661 1.00 88.88 115 ASN A C 1
ATOM 894 O O . ASN A 1 115 ? -0.032 -6.049 -13.685 1.00 88.88 115 ASN A O 1
ATOM 898 N N . ALA A 1 116 ? 1.250 -5.740 -11.864 1.00 89.38 116 ALA A N 1
ATOM 899 C CA . ALA A 1 116 ? 1.515 -4.330 -12.110 1.00 89.38 116 ALA A CA 1
ATOM 900 C C . ALA A 1 116 ? 2.253 -4.116 -13.435 1.00 89.38 116 ALA A C 1
ATOM 902 O O . ALA A 1 116 ? 1.837 -3.276 -14.223 1.00 89.38 116 ALA A O 1
ATOM 903 N N . ARG A 1 117 ? 3.258 -4.948 -13.750 1.00 88.25 117 ARG A N 1
ATOM 904 C CA . ARG A 1 117 ? 3.908 -4.938 -15.076 1.00 88.25 117 ARG A CA 1
ATOM 905 C C . ARG A 1 117 ? 2.918 -5.188 -16.211 1.00 88.25 117 ARG A C 1
ATOM 907 O O . ARG A 1 117 ? 2.973 -4.516 -17.230 1.00 88.25 117 ARG A O 1
ATOM 914 N N . ARG A 1 118 ? 2.007 -6.152 -16.044 1.00 85.38 118 ARG A N 1
ATOM 915 C CA . ARG A 1 118 ? 0.977 -6.455 -17.054 1.00 85.38 118 ARG A CA 1
ATOM 916 C C . ARG A 1 118 ? -0.047 -5.334 -17.202 1.00 85.38 118 ARG A C 1
ATOM 918 O O . ARG A 1 118 ? -0.498 -5.100 -18.311 1.00 85.38 118 ARG A O 1
ATOM 925 N N . ALA A 1 119 ? -0.418 -4.680 -16.107 1.00 82.69 119 ALA A N 1
ATOM 926 C CA . ALA A 1 119 ? -1.347 -3.557 -16.108 1.00 82.69 119 ALA A CA 1
ATOM 927 C C . ALA A 1 119 ? -0.718 -2.288 -16.698 1.00 82.69 119 ALA A C 1
ATOM 929 O O . ALA A 1 119 ? -1.433 -1.498 -17.287 1.00 82.69 119 ALA A O 1
ATOM 930 N N . ALA A 1 120 ? 0.600 -2.110 -16.569 1.00 76.62 120 ALA A N 1
ATOM 931 C CA . ALA A 1 120 ? 1.331 -1.011 -17.199 1.00 76.62 120 ALA A CA 1
ATOM 932 C C . ALA A 1 120 ? 1.597 -1.233 -18.702 1.00 76.62 120 ALA A C 1
ATOM 934 O O . ALA A 1 120 ? 1.901 -0.281 -19.413 1.00 76.62 120 ALA A O 1
ATOM 935 N N . ALA A 1 121 ? 1.525 -2.481 -19.177 1.00 69.31 121 ALA A N 1
ATOM 936 C CA . ALA A 1 121 ? 1.745 -2.852 -20.576 1.00 69.31 121 ALA A CA 1
ATOM 937 C C . ALA A 1 121 ? 0.450 -2.972 -21.410 1.00 69.31 121 ALA A C 1
ATOM 939 O O . ALA A 1 121 ? 0.542 -3.236 -22.608 1.00 69.31 121 ALA A O 1
ATOM 940 N N . ASN A 1 122 ? -0.724 -2.825 -20.784 1.00 52.03 122 ASN A N 1
ATOM 941 C CA . ASN A 1 122 ? -2.056 -2.836 -21.408 1.00 52.03 122 ASN A CA 1
ATOM 942 C C . ASN A 1 122 ? -2.663 -1.435 -21.360 1.00 52.03 122 ASN A C 1
ATOM 944 O O . ASN A 1 122 ? -3.400 -1.098 -22.309 1.00 52.03 122 ASN A O 1
#

Secondary structure (DSSP, 8-state):
-TTEEEEETTEEEE-SSSTTS--SPPTT--PPPPPPSSSHHHHHHHHHHHTT-PPPTT-THHHHHHHHHHHHHHHHTSHHHHHHHHHHHHHHHHHTT----HHHHHHHHHHHHHHHHHHH--

pLDDT: mean 82.3, std 9.36, range [52.03, 92.75]

Foldseek 3Di:
DVQFPDDDPPDTDGNCPDPPRCPDDDVPDDQQDDADPAALLNLLQVVCVVVVNHADRPQCSRVLSSVRRVCGLVSCPDPVNLVVNLVSVVVRCVVVVHDDDSVVSSVSSNVSSVVRVVVVVD